Protein AF-A0A7X6H9L0-F1 (afdb_monomer_lite)

Sequence (77 aa):
MTDTTLTDNTAGIGIDSLPGLRQGELIEARQGGVVRERGRVDMVAPHLGVVWIVGSGLGTRRMLDLQEWEIRILPEP

Radius of gyration: 16.39 Å; chains: 1; bounding box: 40×60×23 Å

Secondary structure (DSSP, 8-state):
--------------GGG-TT--TT-EEEEEETTEEEEEEEEEEEEGGGTEEEEEETTT--EEEEETTT-EEEEPPP-

Foldseek 3Di:
DDDDPPPPPDPDPPLVPPPDQDAQFWKFKDAPNDTDFTFGWHDDDSVQQWTWGQGPPPRDIDIDRNVRIDMDTDDDD

pLDDT: mean 78.88, std 19.91, range [38.19, 96.38]

Structure (mmCIF, N/CA/C/O backbone):
data_A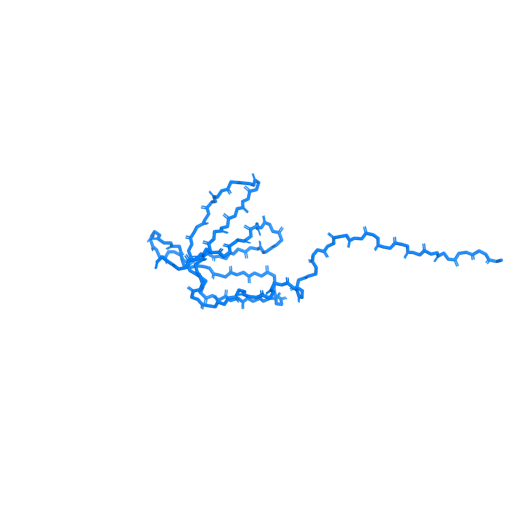F-A0A7X6H9L0-F1
#
_entry.id   AF-A0A7X6H9L0-F1
#
loop_
_atom_site.group_PDB
_atom_site.id
_atom_site.type_symbol
_atom_site.label_atom_id
_atom_site.label_alt_id
_atom_site.label_comp_id
_atom_site.label_asym_id
_atom_site.label_entity_id
_atom_site.label_seq_id
_atom_site.pdbx_PDB_ins_code
_atom_site.Cartn_x
_atom_site.Cartn_y
_atom_site.Cartn_z
_atom_site.occupancy
_atom_site.B_iso_or_equiv
_atom_site.auth_seq_id
_atom_site.auth_comp_id
_atom_site.auth_asym_id
_atom_site.auth_atom_id
_atom_site.pdbx_PDB_model_num
ATOM 1 N N . MET A 1 1 ? -27.524 -42.958 -2.292 1.00 40.19 1 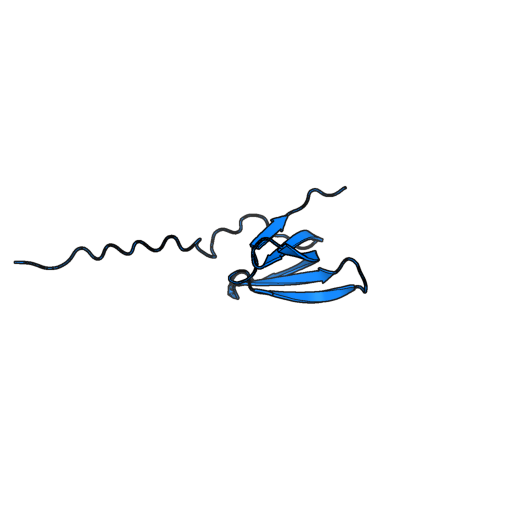MET A N 1
ATOM 2 C CA . MET A 1 1 ? -26.062 -43.103 -2.414 1.00 40.19 1 MET A CA 1
ATOM 3 C C . MET A 1 1 ? -25.493 -41.726 -2.140 1.00 40.19 1 MET A C 1
ATOM 5 O O . MET A 1 1 ? -25.905 -40.787 -2.806 1.00 40.19 1 MET A O 1
ATOM 9 N N . THR A 1 2 ? -24.769 -41.602 -1.036 1.00 48.66 2 THR A N 1
ATOM 10 C CA . THR A 1 2 ? -24.322 -40.351 -0.407 1.00 48.66 2 THR A CA 1
ATOM 11 C C . THR A 1 2 ? -23.060 -39.788 -1.069 1.00 48.66 2 THR A C 1
ATOM 13 O O . THR A 1 2 ? -22.429 -40.491 -1.855 1.00 48.66 2 THR A O 1
ATOM 16 N N . ASP A 1 3 ? -22.721 -38.566 -0.642 1.00 38.19 3 ASP A N 1
ATOM 17 C CA . ASP A 1 3 ? -21.464 -37.811 -0.787 1.00 38.19 3 ASP A CA 1
ATOM 18 C C . ASP A 1 3 ? -21.300 -36.933 -2.040 1.00 38.19 3 ASP A C 1
ATOM 20 O O . ASP A 1 3 ? -21.472 -37.390 -3.160 1.00 38.19 3 ASP A O 1
ATOM 24 N N . THR A 1 4 ? -20.911 -35.656 -1.968 1.00 38.66 4 THR A N 1
ATOM 25 C CA . THR A 1 4 ? -20.732 -34.710 -0.854 1.00 38.66 4 THR A CA 1
ATOM 26 C C . THR A 1 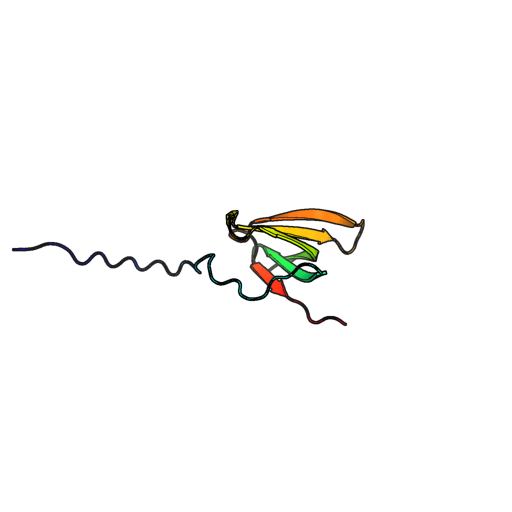4 ? -20.722 -33.312 -1.482 1.00 38.66 4 THR A C 1
ATOM 28 O O . THR A 1 4 ? -19.986 -33.059 -2.435 1.00 38.66 4 THR A O 1
ATOM 31 N N . THR A 1 5 ? -21.559 -32.397 -0.987 1.00 48.12 5 THR A N 1
ATOM 32 C CA . THR A 1 5 ? -21.477 -30.968 -1.315 1.00 48.12 5 THR A CA 1
ATOM 33 C C . THR A 1 5 ? -20.274 -30.387 -0.587 1.00 48.12 5 THR A C 1
ATOM 35 O O . THR A 1 5 ? -20.332 -30.174 0.625 1.00 48.12 5 THR A O 1
ATOM 38 N N . LEU A 1 6 ? -19.179 -30.156 -1.312 1.00 45.25 6 LEU A N 1
ATOM 39 C CA . LEU A 1 6 ? -18.046 -29.400 -0.795 1.00 45.25 6 LEU A CA 1
ATOM 40 C C . LEU A 1 6 ? -18.395 -27.910 -0.882 1.00 45.25 6 LEU A C 1
ATOM 42 O O . LEU A 1 6 ? -18.234 -27.265 -1.916 1.00 45.25 6 LEU A O 1
ATOM 46 N N . THR A 1 7 ? -18.962 -27.390 0.200 1.00 50.75 7 THR A N 1
ATOM 47 C CA . THR A 1 7 ? -19.078 -25.952 0.429 1.00 50.75 7 THR A CA 1
ATOM 48 C C . THR A 1 7 ? -17.676 -25.462 0.772 1.00 50.75 7 THR A C 1
ATOM 50 O O . THR A 1 7 ? -17.198 -25.714 1.876 1.00 50.75 7 THR A O 1
ATOM 53 N N . ASP A 1 8 ? -16.985 -24.827 -0.176 1.00 46.62 8 ASP A N 1
ATOM 54 C CA . ASP A 1 8 ? -15.783 -24.057 0.148 1.00 46.62 8 ASP A CA 1
ATOM 55 C C . ASP A 1 8 ? -16.188 -22.597 0.340 1.00 46.62 8 ASP A C 1
ATOM 57 O O . ASP A 1 8 ? -16.290 -21.780 -0.575 1.00 46.62 8 ASP A O 1
ATOM 61 N N . ASN A 1 9 ? -16.548 -22.313 1.581 1.00 52.41 9 ASN A N 1
ATOM 62 C CA . ASN A 1 9 ? -16.784 -20.993 2.128 1.00 52.41 9 ASN A CA 1
ATOM 63 C C . ASN A 1 9 ? -15.436 -20.383 2.524 1.00 52.41 9 ASN A C 1
ATOM 65 O O . ASN A 1 9 ? -15.118 -20.262 3.705 1.00 52.41 9 ASN A O 1
ATOM 69 N N . THR A 1 10 ? -14.678 -19.960 1.515 1.00 44.94 10 THR A N 1
ATOM 70 C CA . THR A 1 10 ? -13.512 -19.093 1.681 1.00 44.94 10 THR A CA 1
ATOM 71 C C . THR A 1 10 ? -13.856 -17.723 1.112 1.00 44.94 10 THR A C 1
ATOM 73 O O . THR A 1 10 ? -13.815 -17.493 -0.094 1.00 44.94 10 THR A O 1
ATOM 76 N N . ALA A 1 11 ? -14.194 -16.782 1.997 1.00 49.94 11 ALA A N 1
ATOM 77 C CA . ALA A 1 11 ? -14.186 -15.353 1.693 1.00 49.94 11 ALA A CA 1
ATOM 78 C C . ALA A 1 11 ? -12.728 -14.874 1.568 1.00 49.94 11 ALA A C 1
ATOM 80 O O . ALA A 1 11 ? -12.245 -14.065 2.353 1.00 49.94 11 ALA A O 1
ATOM 81 N N . GLY A 1 12 ? -12.000 -15.446 0.614 1.00 43.00 12 GLY A N 1
ATOM 82 C CA . GLY A 1 12 ? -10.717 -14.944 0.164 1.00 43.00 12 GLY A CA 1
ATOM 83 C C . GLY A 1 12 ? -11.022 -13.909 -0.897 1.00 43.00 12 GLY A C 1
ATOM 84 O O . GLY A 1 12 ? -11.602 -14.240 -1.929 1.00 43.00 12 GLY A O 1
ATOM 85 N N . ILE A 1 13 ? -10.688 -12.648 -0.637 1.00 47.03 13 ILE A N 1
ATOM 86 C CA . ILE A 1 13 ? -10.685 -11.636 -1.690 1.00 47.03 13 ILE A CA 1
ATOM 87 C C . ILE A 1 13 ? -9.733 -12.160 -2.765 1.00 47.03 13 ILE A C 1
ATOM 89 O O . ILE A 1 13 ? -8.525 -12.238 -2.549 1.00 47.03 13 ILE A O 1
ATOM 93 N N . GLY A 1 14 ? -10.301 -12.602 -3.888 1.00 39.44 14 GLY A N 1
ATOM 94 C CA . GLY A 1 14 ? -9.537 -13.067 -5.031 1.00 39.44 14 GLY A CA 1
ATOM 95 C C . GLY A 1 14 ? -8.551 -11.980 -5.439 1.00 39.44 14 GLY A C 1
ATOM 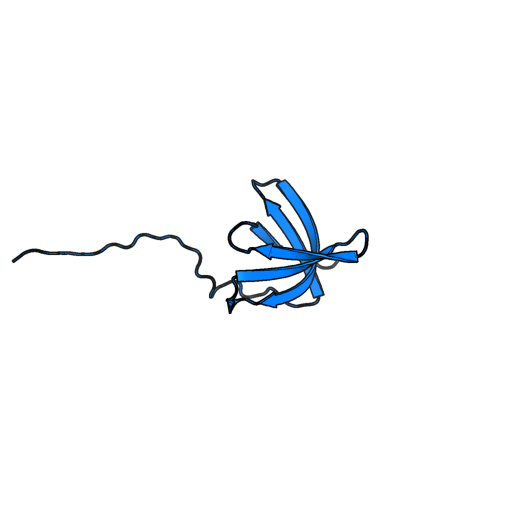96 O O . GLY A 1 14 ? -8.931 -10.827 -5.647 1.00 39.44 14 GLY A O 1
ATOM 97 N N . ILE A 1 15 ? -7.280 -12.360 -5.555 1.00 49.69 15 ILE A N 1
ATOM 98 C CA . ILE A 1 15 ? -6.171 -11.497 -5.998 1.00 49.69 15 ILE A CA 1
ATOM 99 C C . ILE A 1 15 ? -6.447 -10.912 -7.402 1.00 49.69 15 ILE A C 1
ATOM 101 O O . ILE A 1 15 ? -5.878 -9.894 -7.789 1.00 49.69 15 ILE A O 1
ATOM 105 N N . ASP A 1 16 ? -7.425 -11.473 -8.114 1.00 43.50 16 ASP A N 1
ATOM 106 C CA . ASP A 1 16 ? -7.945 -11.011 -9.401 1.00 43.50 16 ASP A CA 1
ATOM 107 C C . ASP A 1 16 ? -8.812 -9.738 -9.312 1.00 43.50 16 ASP A C 1
ATOM 109 O O . ASP A 1 16 ? -9.363 -9.283 -10.314 1.00 43.50 16 ASP A O 1
ATOM 113 N N . SER A 1 17 ? -8.978 -9.139 -8.128 1.00 44.09 17 SER A N 1
ATOM 114 C CA . SER A 1 17 ? -9.806 -7.942 -7.940 1.00 44.09 17 SER A CA 1
ATOM 115 C C . SER A 1 17 ? -9.200 -6.903 -6.991 1.00 44.09 17 SER A C 1
ATOM 117 O O . SER A 1 17 ? -9.878 -6.387 -6.107 1.00 44.09 17 SER A O 1
ATOM 119 N N . LEU A 1 18 ? -7.968 -6.465 -7.267 1.00 52.78 18 LEU A N 1
ATOM 120 C CA . LEU A 1 18 ? -7.577 -5.069 -7.007 1.00 52.78 18 LEU A CA 1
ATOM 121 C C . LEU A 1 18 ? -7.708 -4.244 -8.302 1.00 52.78 18 LEU A C 1
ATOM 123 O O . LEU A 1 18 ? -6.693 -3.868 -8.897 1.00 52.78 18 LEU A O 1
ATOM 127 N N . PRO A 1 19 ? -8.929 -3.956 -8.799 1.00 52.22 19 PRO A N 1
ATOM 128 C CA . PRO A 1 19 ? -9.084 -3.032 -9.907 1.00 52.22 19 PRO A CA 1
ATOM 129 C C . PRO A 1 19 ? -8.698 -1.635 -9.408 1.00 52.22 19 PRO A C 1
ATOM 131 O O . PRO A 1 19 ? -9.463 -0.994 -8.696 1.00 52.22 19 PRO A O 1
ATOM 134 N N . GLY A 1 20 ? -7.508 -1.147 -9.764 1.00 69.31 20 GLY A N 1
ATOM 135 C CA . GLY A 1 20 ? -7.216 0.286 -9.653 1.00 69.31 20 GLY A CA 1
ATOM 136 C C . GLY A 1 20 ? -5.839 0.687 -9.155 1.00 69.31 20 GLY A C 1
ATOM 137 O O . GLY A 1 20 ? -5.500 1.854 -9.316 1.00 69.31 20 GLY A O 1
ATOM 138 N N . LEU A 1 21 ? -5.017 -0.219 -8.615 1.00 83.44 21 LEU A N 1
ATOM 139 C CA . LEU A 1 21 ? -3.666 0.181 -8.224 1.00 83.44 21 LEU A CA 1
ATOM 140 C C . LEU A 1 21 ? -2.797 0.382 -9.471 1.00 83.44 21 LEU A C 1
ATOM 142 O O . LEU A 1 21 ? -2.577 -0.550 -10.246 1.00 83.44 21 LEU A O 1
ATOM 146 N N . ARG A 1 22 ? -2.312 1.605 -9.673 1.00 88.06 22 ARG A N 1
ATOM 147 C CA . ARG A 1 22 ? -1.479 1.985 -10.818 1.00 88.06 22 ARG A CA 1
ATOM 148 C C . ARG A 1 22 ? -0.184 2.611 -10.334 1.00 88.06 22 ARG A C 1
ATOM 150 O O . ARG A 1 22 ? -0.123 3.169 -9.244 1.00 88.06 22 ARG A O 1
ATOM 157 N N . GLN A 1 23 ? 0.851 2.528 -11.161 1.00 92.06 23 GLN A N 1
ATOM 158 C CA . GLN A 1 23 ? 2.083 3.270 -10.921 1.00 92.06 23 GLN A CA 1
ATOM 159 C C . GLN A 1 23 ? 1.777 4.770 -10.788 1.00 92.06 23 GLN A C 1
ATOM 161 O O . GLN A 1 23 ? 0.999 5.318 -11.565 1.00 92.06 23 GLN A O 1
ATOM 166 N N . GLY A 1 24 ? 2.387 5.417 -9.797 1.00 91.69 24 GLY A N 1
ATOM 167 C CA . GLY A 1 24 ? 2.206 6.830 -9.472 1.00 91.69 24 GLY A CA 1
ATOM 168 C C . GLY A 1 24 ? 1.147 7.116 -8.404 1.00 91.69 24 GLY A C 1
ATOM 169 O O . GLY A 1 24 ? 1.235 8.173 -7.773 1.00 91.69 24 GLY A O 1
ATOM 170 N N . GLU A 1 25 ? 0.215 6.190 -8.153 1.00 91.81 25 GLU A N 1
ATOM 171 C CA . GLU A 1 25 ? -0.844 6.344 -7.144 1.00 91.81 25 GLU A CA 1
ATOM 172 C C . GLU A 1 25 ? -0.254 6.536 -5.748 1.00 91.81 25 GLU A C 1
ATOM 174 O O . GLU A 1 25 ? 0.665 5.816 -5.348 1.00 91.81 25 GLU A O 1
ATOM 179 N N . LEU A 1 26 ? -0.788 7.494 -4.992 1.00 93.31 26 LEU A N 1
ATOM 180 C CA . LEU A 1 26 ? -0.435 7.666 -3.589 1.00 93.31 26 LEU A CA 1
ATOM 181 C C . LEU A 1 26 ? -1.237 6.673 -2.754 1.00 93.31 26 LEU A C 1
ATOM 183 O O . LEU A 1 26 ? -2.461 6.627 -2.839 1.00 93.31 26 LEU A O 1
ATOM 187 N N . ILE A 1 27 ? -0.552 5.898 -1.920 1.00 93.00 27 ILE A N 1
ATOM 188 C CA . ILE A 1 27 ? -1.201 4.889 -1.091 1.00 93.00 27 ILE A CA 1
ATOM 189 C C . ILE A 1 27 ? -0.771 4.984 0.366 1.00 93.00 27 ILE A C 1
ATOM 191 O O . ILE A 1 27 ? 0.276 5.528 0.730 1.00 93.00 27 ILE A O 1
ATOM 195 N N . GLU A 1 28 ? -1.602 4.383 1.197 1.00 94.50 28 GLU A N 1
ATOM 196 C CA . GLU A 1 28 ? -1.366 4.113 2.600 1.00 94.50 28 GLU A CA 1
ATOM 197 C C . GLU A 1 28 ? -1.446 2.606 2.829 1.00 94.50 28 GLU A C 1
ATOM 199 O O . GLU A 1 28 ? -2.417 1.966 2.420 1.00 94.50 28 GLU A O 1
ATOM 204 N N . ALA A 1 29 ? -0.432 2.057 3.499 1.00 93.69 29 ALA A N 1
ATOM 205 C CA . ALA A 1 29 ? -0.395 0.657 3.888 1.00 93.69 29 ALA A CA 1
ATOM 206 C C . ALA A 1 29 ? -0.550 0.527 5.404 1.00 93.69 29 ALA A C 1
ATOM 208 O O . ALA A 1 29 ? 0.186 1.139 6.197 1.00 93.69 29 ALA A O 1
ATOM 209 N N . ARG A 1 30 ? -1.529 -0.283 5.803 1.00 95.06 30 ARG A N 1
ATOM 210 C CA . ARG A 1 30 ? -1.839 -0.577 7.199 1.00 95.06 30 ARG A CA 1
ATOM 211 C C . ARG A 1 30 ? -1.534 -2.028 7.535 1.00 95.06 30 ARG A C 1
ATOM 213 O O . ARG A 1 30 ? -1.789 -2.922 6.738 1.00 95.06 30 ARG A O 1
ATOM 220 N N . GLN A 1 31 ? -1.077 -2.245 8.762 1.00 91.44 31 GLN A N 1
ATOM 221 C CA . GLN A 1 31 ? -0.961 -3.569 9.364 1.00 91.44 31 GLN A CA 1
ATOM 222 C C . GLN A 1 31 ? -1.590 -3.517 10.755 1.00 91.44 31 GLN A C 1
ATOM 224 O O . GLN A 1 31 ? -1.253 -2.647 11.564 1.00 91.44 31 GLN A O 1
ATOM 229 N N . GLY A 1 32 ? -2.555 -4.404 11.014 1.00 89.75 32 GLY A N 1
ATOM 230 C CA . GLY A 1 32 ? -3.324 -4.391 12.263 1.00 89.75 32 GLY A CA 1
ATOM 231 C C . GLY A 1 32 ? -4.064 -3.067 12.504 1.00 89.75 32 GLY A C 1
ATOM 232 O O . GLY A 1 32 ? -4.086 -2.572 13.626 1.00 89.75 32 GLY A O 1
ATOM 233 N N . GLY A 1 33 ? -4.589 -2.437 11.445 1.00 88.81 33 GLY A N 1
ATOM 234 C CA . GLY A 1 33 ? -5.308 -1.156 11.513 1.00 88.81 33 GLY A CA 1
ATOM 235 C C . GLY A 1 33 ? -4.425 0.089 11.684 1.00 88.81 33 GLY A C 1
ATOM 236 O O . GLY A 1 33 ? -4.919 1.211 11.562 1.00 88.81 33 GLY A O 1
ATOM 237 N N . VAL A 1 34 ? -3.118 -0.077 11.911 1.00 92.56 34 VAL A N 1
ATOM 238 C CA . VAL A 1 34 ? -2.168 1.030 12.074 1.00 92.56 34 VAL A CA 1
ATOM 239 C C . VAL A 1 34 ? -1.462 1.312 10.757 1.00 92.56 34 VAL A C 1
ATOM 241 O O . VAL A 1 34 ? -0.935 0.406 10.115 1.00 92.56 34 VAL A O 1
ATOM 244 N N . VAL A 1 35 ? -1.407 2.586 10.382 1.00 93.56 35 VAL A N 1
ATOM 245 C CA . VAL A 1 35 ? -0.655 3.066 9.219 1.00 93.56 35 VAL A CA 1
ATOM 246 C C . VAL A 1 35 ? 0.831 2.942 9.510 1.00 93.56 35 VAL A C 1
ATOM 248 O O . VAL A 1 35 ? 1.329 3.569 10.445 1.00 93.56 35 VAL A O 1
ATOM 251 N N . ARG A 1 36 ? 1.541 2.133 8.725 1.00 93.56 36 ARG A N 1
ATOM 252 C CA . ARG A 1 36 ? 2.998 1.984 8.868 1.00 93.56 36 ARG A CA 1
ATOM 253 C C . ARG A 1 36 ? 3.747 2.654 7.739 1.00 93.56 36 ARG A C 1
ATOM 255 O O . ARG A 1 36 ? 4.802 3.225 7.978 1.00 93.56 36 ARG A O 1
ATOM 262 N N . GLU A 1 37 ? 3.184 2.613 6.537 1.00 92.00 37 GLU A N 1
ATOM 263 C CA . GLU A 1 37 ? 3.847 3.118 5.344 1.00 92.00 37 GLU A CA 1
ATOM 264 C C . GLU A 1 37 ? 2.907 4.011 4.533 1.00 92.00 37 GLU A C 1
ATOM 266 O O . GLU A 1 37 ? 1.694 3.788 4.458 1.00 92.00 37 GLU A O 1
ATOM 271 N N . ARG A 1 38 ? 3.495 5.031 3.906 1.00 93.19 38 ARG A N 1
ATOM 272 C CA . ARG A 1 38 ? 2.862 5.895 2.907 1.00 93.19 38 ARG A CA 1
ATOM 273 C C . ARG A 1 38 ? 3.858 6.179 1.798 1.00 93.19 38 ARG A C 1
ATOM 275 O O . ARG A 1 38 ? 5.030 6.445 2.072 1.00 93.19 38 ARG A O 1
ATOM 282 N N . GLY A 1 39 ? 3.393 6.144 0.560 1.00 93.69 39 GLY A N 1
ATOM 283 C CA . GLY A 1 39 ? 4.261 6.356 -0.588 1.00 93.69 39 GLY A CA 1
ATOM 284 C C . GLY A 1 39 ? 3.532 6.237 -1.910 1.00 93.69 39 GLY A C 1
ATOM 285 O O . GLY A 1 39 ? 2.368 5.839 -1.957 1.00 93.69 39 GLY A O 1
ATOM 286 N N . ARG A 1 40 ? 4.231 6.593 -2.987 1.00 94.62 40 ARG A N 1
ATOM 287 C CA . ARG A 1 40 ? 3.712 6.403 -4.341 1.00 94.62 40 ARG A CA 1
ATOM 288 C C . ARG A 1 40 ? 4.041 5.006 -4.837 1.00 94.62 40 ARG A C 1
ATOM 290 O O . ARG A 1 40 ? 5.142 4.511 -4.598 1.00 94.62 40 ARG A O 1
ATOM 297 N N . VAL A 1 41 ? 3.099 4.391 -5.538 1.00 94.62 41 VAL A N 1
ATOM 298 C CA . VAL A 1 41 ? 3.299 3.106 -6.204 1.00 94.62 41 VAL A CA 1
ATOM 299 C C . VAL A 1 41 ? 4.361 3.267 -7.280 1.00 94.62 41 VAL A C 1
ATOM 301 O O . VAL A 1 41 ? 4.226 4.066 -8.201 1.00 94.62 41 VAL A O 1
ATOM 304 N N . ASP A 1 42 ? 5.416 2.482 -7.167 1.00 95.75 42 ASP A N 1
ATOM 305 C CA . ASP A 1 42 ? 6.474 2.397 -8.164 1.00 95.75 42 ASP A CA 1
ATOM 306 C C .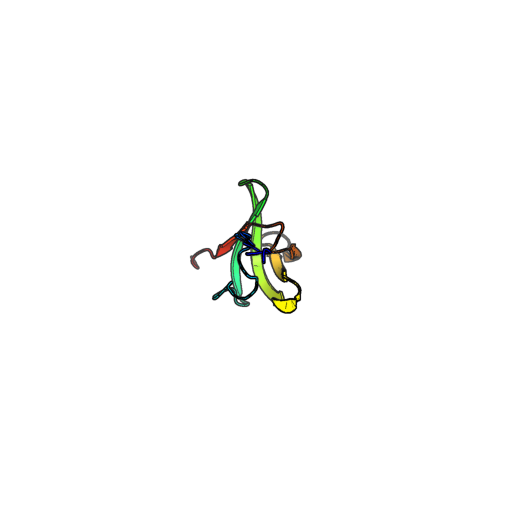 ASP A 1 42 ? 6.205 1.262 -9.155 1.00 95.75 42 ASP A C 1
ATOM 308 O O . ASP A 1 42 ? 6.387 1.422 -10.357 1.00 95.75 42 ASP A O 1
ATOM 312 N N . MET A 1 43 ? 5.718 0.121 -8.662 1.00 94.81 43 MET A N 1
ATOM 313 C CA . MET A 1 43 ? 5.431 -1.052 -9.485 1.00 94.81 43 MET A CA 1
ATOM 314 C C . MET A 1 43 ? 4.364 -1.924 -8.832 1.00 94.81 43 MET A C 1
ATOM 316 O O . MET A 1 43 ? 4.363 -2.098 -7.617 1.00 94.81 43 MET A O 1
ATOM 320 N N . VAL A 1 44 ? 3.499 -2.527 -9.646 1.00 92.44 44 VAL A N 1
ATOM 321 C CA . VAL A 1 44 ? 2.509 -3.516 -9.201 1.00 92.44 44 VAL A CA 1
ATOM 322 C C . VAL A 1 44 ? 2.830 -4.851 -9.868 1.00 92.44 44 VAL A C 1
ATOM 324 O O . VAL A 1 44 ? 2.970 -4.899 -11.089 1.00 92.44 44 VAL A O 1
ATOM 327 N N . ALA A 1 45 ? 2.923 -5.932 -9.090 1.00 90.88 45 ALA A N 1
ATOM 328 C CA . ALA A 1 45 ? 3.036 -7.293 -9.614 1.00 90.88 45 ALA A CA 1
ATOM 329 C C . ALA A 1 45 ? 1.884 -8.153 -9.070 1.00 90.88 45 ALA A C 1
ATOM 331 O O . ALA A 1 45 ? 2.065 -8.887 -8.097 1.00 90.88 45 ALA A O 1
ATOM 332 N N . PRO A 1 46 ? 0.693 -8.091 -9.699 1.00 85.38 46 PRO A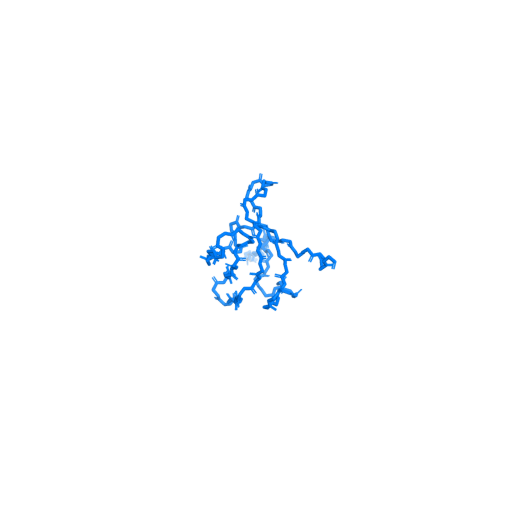 N 1
ATOM 333 C CA . PRO A 1 46 ? -0.493 -8.793 -9.205 1.00 85.38 46 PRO A CA 1
ATOM 334 C C . PRO A 1 46 ? -0.294 -10.309 -9.125 1.00 85.38 46 PRO A C 1
ATOM 336 O O . PRO A 1 46 ? -0.696 -10.934 -8.154 1.00 85.38 46 PRO A O 1
ATOM 339 N N . HIS A 1 47 ? 0.414 -10.885 -10.103 1.00 86.56 47 HIS A N 1
ATOM 340 C CA . HIS A 1 47 ? 0.731 -12.316 -10.163 1.00 86.56 47 HIS A CA 1
ATOM 341 C C . HIS A 1 47 ? 1.621 -12.804 -9.007 1.00 86.56 47 HIS A C 1
ATOM 343 O O . HIS A 1 47 ? 1.696 -14.003 -8.765 1.00 86.56 47 HIS A O 1
ATOM 349 N N . LEU A 1 48 ? 2.294 -11.888 -8.305 1.00 88.75 48 LEU A N 1
ATOM 350 C CA . LEU A 1 48 ? 3.086 -12.174 -7.109 1.00 88.75 48 LEU A CA 1
ATOM 351 C C . LEU A 1 48 ? 2.378 -11.731 -5.822 1.00 88.75 48 LEU A C 1
ATOM 353 O O . LEU A 1 48 ? 2.914 -11.952 -4.744 1.00 88.75 48 LEU A O 1
ATOM 357 N N . GLY A 1 49 ? 1.218 -11.073 -5.918 1.00 90.75 49 GLY A N 1
ATOM 358 C CA . GLY A 1 49 ? 0.525 -10.516 -4.760 1.00 90.75 49 GLY A CA 1
ATOM 359 C C . GLY A 1 49 ? 1.297 -9.390 -4.067 1.00 90.75 49 GLY A C 1
ATOM 360 O O . GLY A 1 49 ? 1.114 -9.194 -2.873 1.00 90.75 49 GLY A O 1
ATOM 361 N N . VAL A 1 50 ? 2.153 -8.646 -4.780 1.00 93.12 50 VAL A N 1
ATOM 362 C CA . VAL A 1 50 ? 2.980 -7.584 -4.177 1.00 93.12 50 VAL A CA 1
ATOM 363 C C . VAL A 1 50 ? 2.879 -6.247 -4.909 1.00 93.12 50 VAL A C 1
ATOM 365 O O . VAL A 1 50 ? 2.637 -6.169 -6.120 1.00 93.12 50 VAL A O 1
ATOM 368 N N . VAL A 1 51 ? 3.140 -5.175 -4.164 1.00 94.62 51 VAL A N 1
ATOM 369 C CA . VAL A 1 51 ? 3.333 -3.818 -4.682 1.00 94.62 51 VAL A CA 1
ATOM 370 C C . VAL A 1 51 ? 4.641 -3.237 -4.158 1.00 94.62 51 VAL A C 1
ATOM 372 O O . VAL A 1 51 ? 4.990 -3.409 -2.992 1.00 94.62 51 VAL A O 1
ATOM 375 N N . TRP A 1 52 ? 5.361 -2.510 -5.009 1.00 96.38 52 TRP A N 1
ATOM 376 C CA . TRP A 1 52 ? 6.465 -1.662 -4.581 1.00 96.38 52 TRP A CA 1
ATOM 377 C C . TRP A 1 52 ? 6.015 -0.218 -4.468 1.00 96.38 52 TRP A C 1
ATOM 379 O O . TRP A 1 52 ? 5.375 0.313 -5.377 1.00 96.38 52 TRP A O 1
ATOM 389 N N . ILE A 1 53 ? 6.416 0.432 -3.379 1.00 95.50 53 ILE A N 1
ATOM 390 C CA . ILE A 1 53 ? 6.226 1.865 -3.175 1.00 95.50 53 ILE A CA 1
ATOM 391 C C . ILE A 1 53 ? 7.556 2.569 -2.957 1.00 95.50 53 ILE A C 1
ATOM 393 O O . ILE A 1 53 ? 8.497 1.992 -2.411 1.00 95.50 53 ILE A O 1
ATOM 397 N N . VAL A 1 54 ? 7.608 3.842 -3.328 1.00 95.50 54 VAL A N 1
ATOM 398 C CA . VAL A 1 54 ? 8.641 4.777 -2.886 1.00 95.50 54 VAL A CA 1
ATOM 399 C C . VAL A 1 54 ? 8.051 5.603 -1.753 1.00 95.50 54 VAL A C 1
ATOM 401 O O . VAL A 1 54 ? 7.082 6.343 -1.947 1.00 95.50 54 VAL A O 1
ATOM 404 N N . GLY A 1 55 ? 8.604 5.432 -0.552 1.00 88.31 55 GLY A N 1
ATOM 405 C CA . GLY A 1 55 ? 8.120 6.122 0.640 1.00 88.31 55 GLY A CA 1
ATOM 406 C C . GLY A 1 55 ? 8.330 7.634 0.552 1.00 88.31 55 GLY A C 1
ATOM 407 O O . GLY A 1 55 ? 9.387 8.089 0.114 1.00 88.31 55 GLY A O 1
ATOM 408 N N . SER A 1 56 ? 7.360 8.413 1.037 1.00 75.69 56 SER A N 1
ATOM 409 C CA . SER A 1 56 ? 7.377 9.887 0.971 1.00 75.69 56 SER A CA 1
ATOM 410 C C . SER A 1 56 ? 8.479 10.558 1.810 1.00 75.69 56 SER A C 1
ATOM 412 O O . SER A 1 56 ? 8.625 11.775 1.763 1.00 75.69 56 SER A O 1
ATOM 414 N N . GLY A 1 57 ? 9.219 9.786 2.613 1.00 77.69 57 GLY A N 1
ATOM 415 C CA . GLY A 1 57 ? 10.377 10.251 3.379 1.00 77.69 57 GLY A CA 1
ATOM 416 C C . GLY A 1 57 ? 11.664 10.207 2.553 1.00 77.69 57 GLY A C 1
ATOM 417 O O . GLY A 1 57 ? 11.822 10.930 1.579 1.00 77.69 57 GLY A O 1
ATOM 418 N N . LEU A 1 58 ? 12.592 9.324 2.930 1.00 76.88 58 LEU A N 1
ATOM 419 C CA . LEU A 1 58 ? 13.928 9.196 2.321 1.00 76.88 58 LEU A CA 1
ATOM 420 C C . LEU A 1 58 ? 13.936 8.593 0.898 1.00 76.88 58 LEU A C 1
ATOM 422 O O . LEU A 1 58 ? 14.990 8.191 0.415 1.00 76.88 58 LEU A O 1
ATOM 426 N N . GLY A 1 59 ? 12.778 8.455 0.243 1.00 82.62 59 GLY A N 1
ATOM 427 C CA . GLY A 1 59 ? 12.678 7.839 -1.084 1.00 82.62 59 GLY A CA 1
ATOM 428 C C . GLY A 1 59 ? 13.024 6.346 -1.107 1.00 82.62 59 GLY A C 1
ATOM 429 O O . GLY A 1 59 ? 13.351 5.793 -2.154 1.00 82.62 59 GLY A O 1
ATOM 430 N N . THR A 1 60 ? 12.986 5.668 0.043 1.00 88.94 60 THR A N 1
ATOM 431 C CA . THR A 1 60 ? 13.287 4.236 0.121 1.00 88.94 60 THR A CA 1
ATOM 432 C C . THR A 1 60 ? 12.203 3.428 -0.586 1.00 88.94 60 THR A C 1
ATOM 434 O O . THR A 1 60 ? 11.014 3.581 -0.289 1.00 88.94 60 THR A O 1
ATOM 437 N N . ARG A 1 61 ? 12.625 2.537 -1.490 1.00 93.75 61 ARG A N 1
ATOM 438 C CA . ARG A 1 61 ? 11.741 1.576 -2.151 1.00 93.75 61 ARG A CA 1
ATOM 439 C C . ARG A 1 61 ? 11.416 0.427 -1.198 1.00 93.75 61 ARG A C 1
ATOM 441 O O . ARG A 1 61 ? 12.327 -0.176 -0.634 1.00 93.75 61 ARG A O 1
ATOM 448 N N . ARG A 1 62 ? 10.134 0.109 -1.033 1.00 94.25 62 ARG A N 1
ATOM 449 C CA . ARG A 1 62 ? 9.647 -0.972 -0.162 1.00 94.25 62 ARG A CA 1
ATOM 450 C C . ARG A 1 62 ? 8.720 -1.895 -0.929 1.00 94.25 62 ARG A C 1
ATOM 452 O O . ARG A 1 62 ? 7.908 -1.411 -1.708 1.00 94.25 62 ARG A O 1
ATOM 459 N N . MET A 1 63 ? 8.851 -3.197 -0.694 1.00 95.19 63 MET A N 1
ATOM 460 C CA . MET A 1 63 ? 7.925 -4.220 -1.179 1.00 95.19 63 MET A CA 1
ATOM 461 C C . MET A 1 63 ? 6.880 -4.484 -0.098 1.00 95.19 63 MET A C 1
ATOM 463 O O . MET A 1 63 ? 7.250 -4.685 1.058 1.00 95.19 63 MET A O 1
ATOM 467 N N . LEU A 1 64 ? 5.605 -4.481 -0.471 1.00 94.75 64 LEU A N 1
ATOM 468 C CA . LEU A 1 64 ? 4.482 -4.789 0.405 1.00 94.75 64 LEU A CA 1
ATOM 469 C C . LEU A 1 64 ? 3.746 -6.009 -0.142 1.00 94.75 64 LEU A C 1
ATOM 471 O O . LEU A 1 64 ? 3.379 -6.030 -1.319 1.00 94.75 64 LEU A O 1
ATOM 475 N N . ASP A 1 65 ? 3.536 -6.998 0.720 1.00 93.19 65 ASP A N 1
ATOM 476 C CA . ASP A 1 65 ? 2.695 -8.162 0.445 1.00 93.19 65 ASP A CA 1
ATOM 477 C C . ASP A 1 65 ? 1.216 -7.793 0.625 1.00 93.19 65 ASP A C 1
ATOM 479 O O . ASP A 1 65 ? 0.791 -7.358 1.695 1.00 93.19 65 ASP A O 1
ATOM 483 N N . LEU A 1 66 ? 0.419 -7.951 -0.427 1.00 89.75 66 LEU A N 1
ATOM 484 C CA . LEU A 1 66 ? -0.998 -7.587 -0.441 1.00 89.75 66 LEU A CA 1
ATOM 485 C C . LEU A 1 66 ? -1.866 -8.516 0.426 1.00 89.75 66 LEU A C 1
ATOM 487 O O . LEU A 1 66 ? -3.028 -8.197 0.661 1.00 89.75 66 LEU A O 1
ATOM 491 N N . GLN A 1 67 ? -1.330 -9.644 0.903 1.00 91.00 67 GLN A N 1
ATOM 492 C CA . GLN A 1 67 ? -1.987 -10.513 1.883 1.00 91.00 67 GLN A CA 1
ATOM 493 C C . GLN A 1 67 ? -1.765 -10.038 3.326 1.00 91.00 67 GLN A C 1
ATOM 495 O O . GLN A 1 67 ? -2.618 -10.251 4.186 1.00 91.00 67 GLN A O 1
ATOM 500 N N . GLU A 1 68 ? -0.634 -9.387 3.606 1.00 91.38 68 GLU A N 1
ATOM 501 C CA . GLU A 1 68 ? -0.296 -8.898 4.951 1.00 91.38 68 GLU A CA 1
ATOM 502 C C . GLU A 1 68 ? -0.734 -7.449 5.187 1.00 91.38 68 GLU A C 1
ATOM 504 O O . GLU A 1 68 ? -0.967 -7.035 6.330 1.00 91.38 68 GLU A O 1
ATOM 509 N N . TRP A 1 69 ? -0.809 -6.669 4.109 1.00 91.56 69 TRP A N 1
ATOM 510 C CA . TRP A 1 69 ? -1.025 -5.232 4.153 1.00 91.56 69 TRP A CA 1
ATOM 511 C C . TRP A 1 69 ? -2.395 -4.851 3.608 1.00 91.56 69 TRP A C 1
ATOM 513 O O . TRP A 1 69 ? -2.734 -5.122 2.459 1.00 91.56 69 TRP A O 1
ATOM 523 N N . GLU A 1 70 ? -3.158 -4.111 4.410 1.00 91.44 70 GLU A N 1
ATOM 524 C CA . GLU A 1 70 ? -4.355 -3.434 3.921 1.00 91.44 70 GLU A CA 1
ATOM 525 C C . GLU A 1 70 ? -3.927 -2.158 3.181 1.00 91.44 70 GLU A C 1
ATOM 527 O O . GLU A 1 70 ? -3.390 -1.222 3.787 1.00 91.44 70 GLU A O 1
ATOM 532 N N . ILE A 1 71 ? -4.170 -2.119 1.869 1.00 91.69 71 ILE A N 1
ATOM 533 C CA . ILE A 1 71 ? -3.811 -0.993 1.001 1.00 91.69 71 ILE A CA 1
ATOM 534 C C . ILE A 1 71 ? -5.025 -0.102 0.748 1.00 91.69 71 ILE A C 1
ATOM 536 O O . ILE A 1 71 ? -6.092 -0.580 0.363 1.00 91.69 71 ILE A O 1
ATOM 540 N N . ARG A 1 72 ? -4.848 1.215 0.899 1.00 92.38 72 ARG A N 1
ATOM 541 C CA . ARG A 1 72 ? -5.831 2.218 0.469 1.00 92.38 72 ARG A CA 1
ATOM 542 C C . ARG A 1 72 ? -5.185 3.254 -0.438 1.00 92.38 72 ARG A C 1
ATOM 544 O O . ARG A 1 72 ? -4.135 3.798 -0.101 1.00 92.38 72 ARG A O 1
ATOM 551 N N . ILE A 1 73 ? -5.837 3.533 -1.563 1.00 91.31 73 ILE A N 1
ATOM 552 C CA . ILE A 1 73 ? -5.483 4.648 -2.446 1.00 91.31 73 ILE A CA 1
ATOM 553 C C . ILE A 1 73 ? -5.934 5.942 -1.770 1.00 91.31 73 ILE A C 1
ATOM 555 O O . ILE A 1 73 ? -7.047 6.026 -1.246 1.00 91.31 73 ILE A O 1
ATOM 559 N N . LEU A 1 74 ? -5.053 6.933 -1.759 1.00 90.12 74 LEU A N 1
ATOM 560 C CA . LEU A 1 74 ? -5.337 8.272 -1.273 1.00 90.12 74 LEU A CA 1
ATOM 561 C C . LEU A 1 74 ? -5.613 9.187 -2.472 1.00 90.12 74 LEU A C 1
ATOM 563 O O . LEU A 1 74 ? -4.954 9.039 -3.500 1.00 90.12 74 LEU A O 1
ATOM 567 N N . PRO A 1 75 ? -6.555 10.138 -2.358 1.00 83.81 75 PRO A N 1
ATOM 568 C CA . PRO A 1 75 ? -6.733 11.148 -3.392 1.00 83.81 75 PRO A CA 1
ATOM 569 C C . PRO A 1 75 ? -5.439 11.953 -3.559 1.00 83.81 75 PRO A C 1
ATOM 571 O O . PRO A 1 75 ? -4.736 12.222 -2.579 1.00 83.81 75 PRO A O 1
ATOM 574 N N . GLU A 1 76 ? -5.125 12.333 -4.797 1.00 68.88 76 GLU A N 1
ATOM 575 C CA . GLU A 1 76 ? -4.048 13.289 -5.044 1.00 68.88 76 GLU A CA 1
ATOM 576 C C . GLU A 1 76 ? -4.437 14.648 -4.415 1.00 68.88 76 GLU A C 1
ATOM 578 O O . GLU A 1 76 ? -5.611 15.025 -4.507 1.00 68.88 76 GLU A O 1
ATOM 583 N N . PRO A 1 77 ? -3.522 15.320 -3.688 1.00 59.78 77 PRO A N 1
ATOM 584 C CA . PRO A 1 77 ? -3.808 16.587 -3.013 1.00 59.78 77 PRO A CA 1
ATOM 585 C C . PRO A 1 77 ? -4.114 17.747 -3.966 1.00 59.78 77 PRO A C 1
ATOM 587 O O . PRO A 1 77 ? -3.605 17.740 -5.109 1.00 59.78 77 PRO A O 1
#

Organism: NCBI:txid2724944